Protein AF-A0A7S2W134-F1 (afdb_monomer)

Radius of gyration: 23.33 Å; Cα contacts (8 Å, |Δi|>4): 189; chains: 1; bounding box: 53×33×68 Å

Organism: NCBI:txid1034831

Sequence (133 aa):
DIKYYPDYDTDYEDATCLPGTMDGRPSFSSMAACCIGSYPDQTSGACFAGMANAPSAAPSALSDIKYYPDYDTDYEDATCLPGTMDGRPSFSSMAACCIGSYPDQTSGACFAGMANAPSAAPSALSDIKYYPD

Foldseek 3Di:
DWKWWWDPVDDLLQTAIDTDDDPPTDIHPDRQVRCCVPNVPNPNCNHQPPPPCRDPPDPPPPQPWKWWWDPVDDLLQTAIDTDDDPPTDIDRDRVVRCCVPNVPNPNLNHQPPDPPRPPPDDPDPVPDDDDDD

Solvent-accessible surface area (backbone atoms only — not comparable to full-atom values): 8313 Å² total; per-residue (Å²): 133,72,32,10,19,66,43,81,90,46,58,75,63,68,20,36,52,43,84,43,78,51,91,98,52,68,71,24,79,36,61,66,56,28,28,57,73,73,48,74,81,45,83,70,46,40,44,49,58,88,47,96,77,44,79,69,93,60,82,86,67,73,76,74,52,30,11,20,66,44,78,88,45,59,75,63,67,22,38,51,44,84,41,78,52,92,98,50,67,73,23,75,34,58,66,58,27,29,58,73,73,47,73,81,43,85,70,44,40,44,49,59,88,48,98,77,40,80,65,98,57,84,91,48,87,83,74,69,80,82,78,83,133

Secondary structure (DSSP, 8-state):
---EEE--SS-TTT--EEES--TTS--BSSHHHHHHHH-TT-TT-GGGTT-TTPPPSS----SS--EEE--SS-TTT--EEES--TTS--BSSHHHHHHHH-TT-TT-TTTTT-TT---SS-S-GGG------

Structure (mmCIF, N/CA/C/O backbone):
data_AF-A0A7S2W134-F1
#
_entry.id   AF-A0A7S2W134-F1
#
loop_
_atom_site.group_PDB
_atom_site.id
_atom_site.type_symbol
_atom_site.label_atom_id
_atom_site.label_alt_id
_atom_site.label_comp_id
_atom_site.label_asym_id
_atom_site.label_entity_id
_atom_site.label_seq_id
_atom_site.pdbx_PDB_ins_code
_atom_site.Cartn_x
_atom_site.Cartn_y
_atom_site.Cartn_z
_atom_site.occupancy
_atom_site.B_iso_or_equiv
_atom_site.auth_seq_id
_atom_site.auth_comp_id
_atom_site.auth_asym_id
_atom_site.auth_atom_id
_atom_site.pdbx_PDB_model_num
ATOM 1 N N . ASP A 1 1 ? 29.607 -2.554 -1.310 1.00 72.62 1 ASP A N 1
ATOM 2 C CA . ASP A 1 1 ? 28.223 -2.916 -1.686 1.00 72.62 1 ASP A CA 1
ATOM 3 C C . ASP A 1 1 ? 28.082 -3.011 -3.191 1.00 72.62 1 ASP A C 1
ATOM 5 O O . ASP A 1 1 ? 28.639 -2.169 -3.891 1.00 72.62 1 ASP A O 1
ATOM 9 N N . ILE A 1 2 ? 27.373 -4.028 -3.683 1.00 84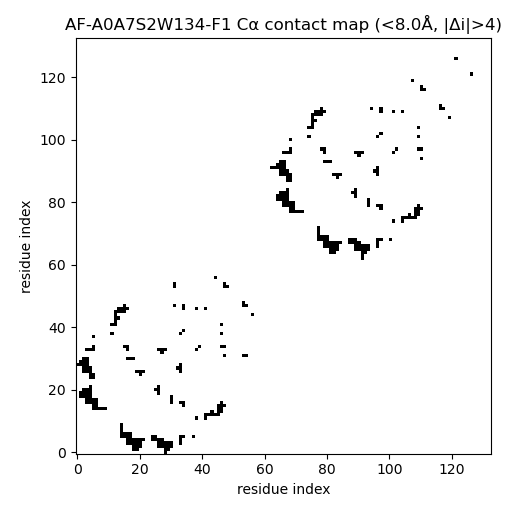.44 2 ILE A N 1
ATOM 10 C CA . ILE A 1 2 ? 27.028 -4.153 -5.107 1.00 84.44 2 ILE A CA 1
ATOM 11 C C . ILE A 1 2 ? 26.013 -3.052 -5.451 1.00 84.44 2 ILE A C 1
ATOM 13 O O . ILE A 1 2 ? 25.067 -2.827 -4.696 1.00 84.44 2 ILE A O 1
ATOM 17 N N . LYS A 1 3 ? 26.230 -2.346 -6.564 1.00 93.50 3 LYS A N 1
ATOM 18 C CA . LYS A 1 3 ? 25.284 -1.368 -7.125 1.00 93.50 3 LYS A CA 1
ATOM 19 C C . LYS A 1 3 ? 24.423 -2.019 -8.197 1.00 93.50 3 LYS A C 1
ATOM 21 O O . LYS A 1 3 ? 24.776 -3.088 -8.681 1.00 93.50 3 LYS A O 1
ATOM 26 N N . TYR A 1 4 ? 23.312 -1.384 -8.542 1.00 93.44 4 TYR A N 1
ATOM 27 C CA . TYR A 1 4 ? 22.410 -1.849 -9.590 1.00 93.44 4 TYR A CA 1
ATOM 28 C C . TYR A 1 4 ? 22.025 -0.698 -10.507 1.00 93.44 4 TYR A C 1
ATOM 30 O O . TYR A 1 4 ? 21.829 0.419 -10.025 1.00 93.44 4 TYR A O 1
ATOM 38 N N . TYR A 1 5 ? 21.884 -0.973 -11.798 1.00 95.38 5 TYR A N 1
ATOM 39 C CA . TYR A 1 5 ? 21.407 -0.012 -12.790 1.00 95.38 5 TYR A CA 1
ATOM 40 C C . TYR A 1 5 ? 20.301 -0.645 -13.649 1.00 95.38 5 TYR A C 1
ATOM 42 O O . TYR A 1 5 ? 20.291 -1.866 -13.814 1.00 95.38 5 TYR A O 1
ATOM 50 N N . PRO A 1 6 ? 19.358 0.151 -14.173 1.00 95.69 6 PRO A N 1
ATOM 51 C CA . PRO A 1 6 ? 18.255 -0.367 -14.970 1.00 95.69 6 PRO A CA 1
ATOM 52 C C . PRO A 1 6 ? 18.715 -0.784 -16.367 1.00 95.69 6 PRO A C 1
ATOM 54 O O . PRO A 1 6 ? 19.544 -0.112 -16.991 1.00 95.69 6 PRO A O 1
ATOM 57 N N . ASP A 1 7 ? 18.165 -1.881 -16.870 1.00 95.12 7 ASP A N 1
ATOM 58 C CA . ASP A 1 7 ? 18.305 -2.296 -18.256 1.00 95.12 7 ASP A CA 1
ATOM 59 C C . ASP A 1 7 ? 17.283 -1.581 -19.159 1.00 95.12 7 ASP A C 1
ATOM 61 O O . ASP A 1 7 ? 16.128 -1.981 -19.267 1.00 95.12 7 ASP A O 1
ATOM 65 N N . TYR A 1 8 ? 17.703 -0.489 -19.790 1.00 93.88 8 TYR A N 1
ATOM 66 C CA . TYR A 1 8 ? 16.914 0.237 -20.785 1.00 93.88 8 TYR A CA 1
ATOM 67 C C . TYR A 1 8 ? 17.106 -0.274 -22.219 1.00 93.88 8 TYR A C 1
ATOM 69 O O . TYR A 1 8 ? 16.532 0.310 -23.135 1.00 93.88 8 TYR A O 1
ATOM 77 N N . ASP A 1 9 ? 17.923 -1.312 -22.429 1.00 94.50 9 ASP A N 1
ATOM 78 C CA . ASP A 1 9 ? 18.108 -1.918 -23.755 1.00 94.50 9 ASP A CA 1
ATOM 79 C C . ASP A 1 9 ? 17.110 -3.062 -24.005 1.00 94.50 9 ASP A C 1
ATOM 81 O O . ASP A 1 9 ? 16.887 -3.440 -25.154 1.00 94.50 9 ASP A O 1
ATOM 85 N N . THR A 1 10 ? 16.499 -3.587 -22.939 1.00 93.00 10 THR A N 1
ATOM 86 C CA . THR A 1 10 ? 15.405 -4.566 -22.981 1.00 93.00 10 THR A CA 1
ATOM 87 C C . THR A 1 10 ? 14.042 -3.865 -22.959 1.00 93.00 10 THR A C 1
ATOM 89 O O . THR A 1 10 ? 13.886 -2.799 -22.358 1.00 93.00 10 THR A O 1
ATOM 92 N N . ASP A 1 11 ? 13.039 -4.469 -23.605 1.00 94.12 11 ASP A N 1
ATOM 93 C CA . ASP A 1 11 ? 11.659 -3.977 -23.599 1.00 94.12 11 ASP A CA 1
ATOM 94 C C . ASP A 1 11 ? 11.124 -3.806 -22.171 1.00 94.12 11 ASP A C 1
ATOM 96 O O . ASP A 1 11 ? 11.391 -4.626 -21.295 1.00 94.12 11 ASP A O 1
ATOM 100 N N . TYR A 1 12 ? 10.334 -2.753 -21.930 1.00 86.00 12 TYR A N 1
ATOM 101 C CA . TYR A 1 12 ? 9.888 -2.379 -20.579 1.00 86.00 12 TYR A CA 1
ATOM 102 C C . TYR A 1 12 ? 9.199 -3.523 -19.826 1.00 86.00 12 TYR A C 1
ATOM 104 O O . TYR A 1 12 ? 9.408 -3.653 -18.627 1.00 86.00 12 TYR A O 1
ATOM 112 N N . GLU A 1 13 ? 8.427 -4.372 -20.509 1.00 88.94 13 GLU A N 1
ATOM 113 C CA . GLU A 1 13 ? 7.732 -5.511 -19.892 1.00 88.94 13 GLU A CA 1
ATOM 114 C C . GLU A 1 13 ? 8.672 -6.662 -19.501 1.00 88.94 13 GLU A C 1
ATOM 116 O O . GLU A 1 13 ? 8.306 -7.472 -18.659 1.00 88.94 13 GLU A O 1
ATOM 121 N N . ASP A 1 14 ? 9.885 -6.729 -20.040 1.00 90.00 14 ASP A N 1
ATOM 122 C CA . ASP A 1 14 ? 10.867 -7.780 -19.732 1.00 90.00 14 ASP A CA 1
ATOM 123 C C . ASP A 1 14 ? 12.101 -7.236 -18.993 1.00 90.00 14 ASP A C 1
ATOM 125 O O . ASP A 1 14 ? 12.934 -7.993 -18.488 1.00 90.00 14 ASP A O 1
ATOM 129 N N . ALA A 1 15 ? 12.224 -5.911 -18.913 1.00 92.00 15 ALA A N 1
ATOM 130 C CA . ALA A 1 15 ? 13.374 -5.231 -18.352 1.00 92.00 15 ALA A CA 1
ATOM 131 C C . ALA A 1 15 ? 13.543 -5.481 -16.845 1.00 92.00 15 ALA A C 1
ATOM 133 O O . ALA A 1 15 ? 12.588 -5.610 -16.071 1.00 92.00 15 ALA A O 1
ATOM 134 N N . THR A 1 16 ? 14.805 -5.513 -16.420 1.00 92.81 16 THR A N 1
ATOM 135 C CA . THR A 1 16 ? 15.208 -5.732 -15.029 1.00 92.81 16 THR A 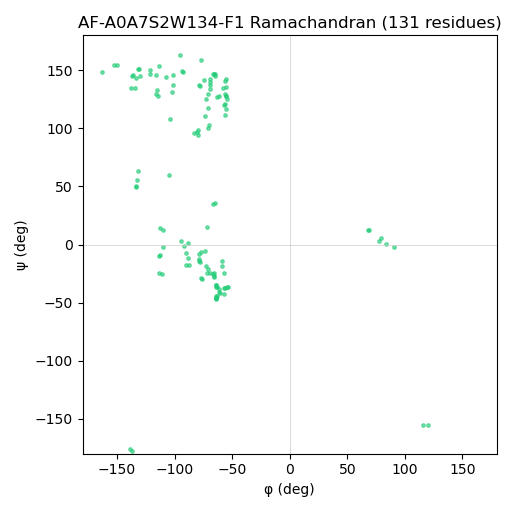CA 1
ATOM 136 C C . THR A 1 16 ? 16.359 -4.806 -14.638 1.00 92.81 16 THR A C 1
ATOM 138 O O . THR A 1 16 ? 16.797 -3.953 -15.409 1.00 92.81 16 THR A O 1
ATOM 141 N N . CYS A 1 17 ? 16.865 -4.964 -13.421 1.00 93.38 17 CYS A N 1
ATOM 142 C CA . CYS A 1 17 ? 18.060 -4.281 -12.956 1.00 93.38 17 CYS A CA 1
ATOM 143 C C . CYS A 1 17 ? 19.274 -5.207 -12.993 1.00 93.38 17 CYS A C 1
ATOM 145 O O . CYS A 1 17 ? 19.213 -6.365 -12.586 1.00 93.38 17 CYS A O 1
ATOM 147 N N . LEU A 1 18 ? 20.405 -4.680 -13.449 1.00 93.44 18 LEU A N 1
ATOM 148 C CA . LEU A 1 18 ? 21.652 -5.421 -13.597 1.00 93.44 18 LEU A CA 1
ATOM 149 C C . LEU A 1 18 ? 22.661 -4.990 -12.524 1.00 93.44 18 LEU A C 1
ATOM 151 O O . LEU A 1 18 ? 22.705 -3.809 -12.165 1.00 93.44 18 LEU A O 1
ATOM 155 N N . PRO A 1 19 ? 23.486 -5.911 -11.991 1.00 92.75 19 PRO A N 1
ATOM 156 C CA . PRO A 1 19 ? 24.522 -5.561 -11.030 1.00 92.75 19 PRO A CA 1
ATOM 157 C C . PRO A 1 19 ? 25.639 -4.742 -11.697 1.00 92.75 19 PRO A C 1
ATOM 159 O O . PRO A 1 19 ? 26.117 -5.070 -12.781 1.00 92.75 19 PRO A O 1
ATOM 162 N N . GLY A 1 20 ? 26.097 -3.699 -11.011 1.00 92.12 20 GLY A N 1
ATOM 163 C CA . GLY A 1 20 ? 27.164 -2.800 -11.434 1.00 92.12 2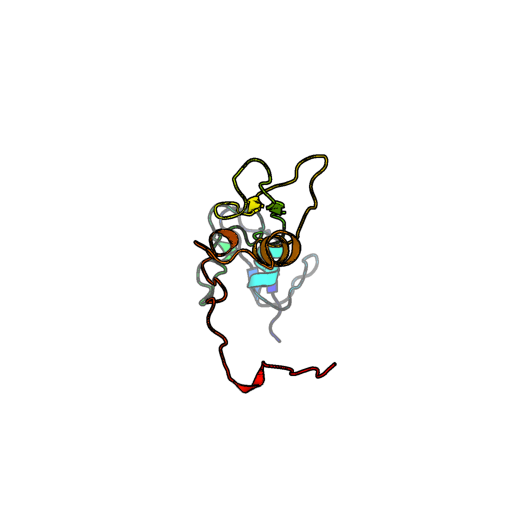0 GLY A CA 1
ATOM 164 C C . GLY A 1 20 ? 26.709 -1.348 -11.562 1.00 92.12 20 GLY A C 1
ATOM 165 O O . GLY A 1 20 ? 25.754 -0.903 -10.925 1.00 92.12 20 GLY A O 1
ATOM 166 N N . THR A 1 21 ? 27.433 -0.607 -12.391 1.00 91.94 21 THR A N 1
ATOM 167 C CA . THR A 1 21 ? 27.160 0.787 -12.752 1.00 91.94 21 THR A CA 1
ATOM 168 C C . THR A 1 21 ? 27.365 0.943 -14.251 1.00 91.94 21 THR A C 1
ATOM 170 O O . THR A 1 21 ? 28.278 0.328 -14.800 1.00 91.94 21 THR A O 1
ATOM 173 N N . MET A 1 22 ? 26.565 1.785 -14.897 1.00 91.44 22 MET A N 1
ATOM 174 C CA . MET A 1 22 ? 26.686 2.087 -16.321 1.00 91.44 22 MET A CA 1
ATOM 175 C C . MET A 1 22 ? 26.588 3.597 -16.534 1.00 91.44 22 MET A C 1
ATOM 177 O O . MET A 1 22 ? 25.715 4.248 -15.958 1.00 91.44 22 MET A O 1
ATOM 181 N N . ASP A 1 23 ? 27.485 4.150 -17.352 1.00 91.69 23 ASP A N 1
ATOM 182 C CA . ASP A 1 23 ? 27.464 5.568 -17.705 1.00 91.69 23 ASP A CA 1
ATOM 183 C C . ASP A 1 23 ? 26.130 5.957 -18.351 1.00 91.69 23 ASP A C 1
ATOM 185 O O . ASP A 1 23 ? 25.597 5.256 -19.210 1.00 91.69 23 ASP A O 1
ATOM 189 N N . GLY A 1 24 ? 25.575 7.087 -17.910 1.00 91.62 24 GLY A N 1
ATOM 190 C CA . GLY A 1 24 ? 24.271 7.569 -18.370 1.00 91.62 24 GLY A CA 1
ATOM 191 C C . GLY A 1 24 ? 23.064 6.884 -17.722 1.00 91.62 24 GLY A C 1
ATOM 192 O O . GLY A 1 24 ? 21.937 7.191 -18.106 1.00 91.62 24 GLY A O 1
ATOM 193 N N . ARG A 1 25 ? 23.261 5.999 -16.731 1.00 92.94 25 ARG A N 1
ATOM 194 C CA . ARG A 1 25 ? 22.167 5.332 -16.008 1.00 92.94 25 ARG A CA 1
ATOM 195 C C . ARG A 1 25 ? 22.209 5.602 -14.503 1.00 92.94 25 ARG A C 1
ATOM 197 O O . ARG A 1 25 ? 23.291 5.738 -13.927 1.00 92.94 25 ARG A O 1
ATOM 204 N N . PRO A 1 26 ? 21.042 5.680 -13.840 1.00 92.62 26 PRO A N 1
ATOM 205 C CA . PRO A 1 26 ? 20.992 5.810 -12.392 1.00 92.62 26 PRO A CA 1
ATOM 206 C C . PRO A 1 26 ? 21.560 4.555 -11.717 1.00 92.62 26 PRO A C 1
ATOM 208 O O . PRO A 1 26 ? 21.394 3.435 -12.196 1.00 92.62 26 PRO A O 1
ATOM 211 N N . SER A 1 27 ? 22.229 4.758 -10.583 1.00 93.50 27 SER A N 1
ATOM 212 C CA . SER A 1 27 ? 22.815 3.691 -9.773 1.00 93.50 27 SER A CA 1
ATOM 213 C C . SER A 1 27 ? 22.106 3.609 -8.425 1.00 93.50 27 SER A C 1
ATOM 215 O O . SER A 1 27 ? 22.079 4.578 -7.667 1.00 93.50 27 SER A O 1
ATOM 217 N N . PHE A 1 28 ? 21.643 2.418 -8.069 1.00 89.81 28 PHE A N 1
ATOM 218 C CA . PHE A 1 28 ? 20.913 2.135 -6.839 1.00 89.81 28 PHE A CA 1
ATOM 219 C C . PHE A 1 28 ? 21.717 1.220 -5.912 1.00 89.81 28 PHE A C 1
ATOM 221 O O . PHE A 1 28 ? 22.582 0.456 -6.341 1.00 89.81 28 PHE A O 1
ATOM 228 N N . SER A 1 29 ? 21.454 1.307 -4.610 1.00 89.38 29 SER A N 1
ATOM 229 C CA . SER A 1 29 ? 22.106 0.477 -3.586 1.00 89.38 29 SER A CA 1
ATOM 230 C C . SER A 1 29 ? 21.540 -0.941 -3.488 1.00 89.38 29 SER A C 1
ATOM 232 O O . SER A 1 29 ? 22.146 -1.782 -2.831 1.00 89.38 29 SER A O 1
ATOM 234 N N . SER A 1 30 ? 20.397 -1.218 -4.115 1.00 87.81 30 SER A N 1
ATOM 235 C CA . SER A 1 30 ? 19.769 -2.536 -4.125 1.00 87.81 30 SER A CA 1
ATOM 236 C C . SER A 1 30 ? 18.971 -2.759 -5.409 1.00 87.81 30 SER A C 1
ATOM 238 O O . SER A 1 30 ? 18.490 -1.809 -6.031 1.00 87.81 30 SER A O 1
ATOM 240 N N . MET A 1 31 ? 18.806 -4.032 -5.772 1.00 86.38 31 MET A N 1
ATOM 241 C CA . MET A 1 31 ? 17.984 -4.465 -6.903 1.00 86.38 31 MET A CA 1
ATOM 242 C C . MET A 1 31 ? 16.537 -3.965 -6.751 1.00 86.38 31 MET A C 1
ATOM 244 O O . MET A 1 31 ? 15.966 -3.421 -7.688 1.00 86.38 31 MET A O 1
ATOM 248 N N . ALA A 1 32 ? 15.976 -4.050 -5.538 1.00 85.31 32 ALA A N 1
ATOM 249 C CA . ALA A 1 32 ? 14.619 -3.589 -5.249 1.00 85.31 32 ALA A CA 1
ATOM 250 C C . ALA A 1 32 ? 14.452 -2.071 -5.439 1.00 85.31 32 ALA A C 1
ATOM 252 O O . ALA A 1 32 ? 13.488 -1.642 -6.063 1.00 85.31 32 ALA A O 1
ATOM 253 N N . ALA A 1 33 ? 15.398 -1.254 -4.956 1.00 85.62 33 ALA A N 1
ATOM 254 C CA . ALA A 1 33 ? 15.340 0.197 -5.146 1.00 85.62 33 ALA A CA 1
ATOM 255 C C . ALA A 1 33 ? 15.440 0.585 -6.630 1.00 85.62 33 ALA A C 1
ATOM 257 O O . ALA A 1 33 ? 14.765 1.512 -7.068 1.00 85.62 33 ALA A O 1
ATOM 258 N N . CYS A 1 34 ? 16.244 -0.152 -7.400 1.00 91.12 34 CYS A N 1
ATOM 259 C CA . CYS A 1 34 ? 16.336 0.031 -8.842 1.00 91.12 34 CYS A CA 1
ATOM 260 C C . CYS A 1 34 ? 15.010 -0.283 -9.548 1.00 91.12 34 CYS A C 1
ATOM 262 O O . CYS A 1 34 ? 14.548 0.537 -10.343 1.00 91.12 34 CYS A O 1
ATOM 264 N N . CYS A 1 35 ? 14.367 -1.406 -9.207 1.00 89.69 35 CYS A N 1
ATOM 265 C CA . CYS A 1 35 ? 13.084 -1.786 -9.794 1.00 89.69 35 CYS A CA 1
ATOM 266 C C . CYS A 1 35 ? 11.967 -0.797 -9.460 1.00 89.69 35 CYS A C 1
ATOM 268 O O . CYS A 1 35 ? 11.285 -0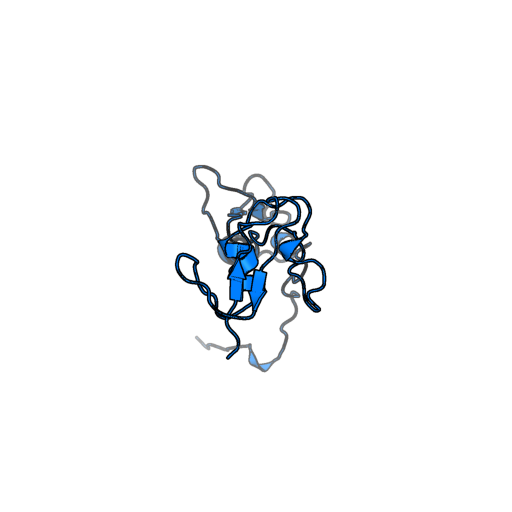.331 -10.364 1.00 89.69 35 CYS A O 1
ATOM 270 N N . ILE A 1 36 ? 11.835 -0.401 -8.189 1.00 84.31 36 ILE A N 1
ATOM 271 C CA . ILE A 1 36 ? 10.836 0.593 -7.760 1.00 84.31 36 ILE A CA 1
ATOM 272 C C . ILE A 1 36 ? 11.068 1.939 -8.463 1.00 84.31 36 ILE A C 1
ATOM 274 O O . ILE A 1 36 ? 10.116 2.592 -8.875 1.00 84.31 36 ILE A O 1
ATOM 278 N N . GLY A 1 37 ? 12.326 2.369 -8.590 1.00 83.06 37 GLY A N 1
ATOM 279 C CA . GLY A 1 37 ? 12.654 3.670 -9.171 1.00 83.06 37 GLY A CA 1
ATOM 280 C C . GLY A 1 37 ? 12.561 3.729 -10.696 1.00 83.06 37 GLY A C 1
ATOM 281 O O . GLY A 1 37 ? 12.308 4.802 -11.236 1.00 83.06 37 GLY A O 1
ATOM 282 N N . SER A 1 38 ? 12.784 2.609 -11.389 1.00 89.44 38 SER A N 1
ATOM 283 C CA . SER A 1 38 ? 12.924 2.586 -12.856 1.00 89.44 38 SER A CA 1
ATOM 284 C C . SER A 1 38 ? 11.759 1.900 -13.572 1.00 89.44 38 SER A C 1
ATOM 286 O O . SER A 1 38 ? 11.492 2.223 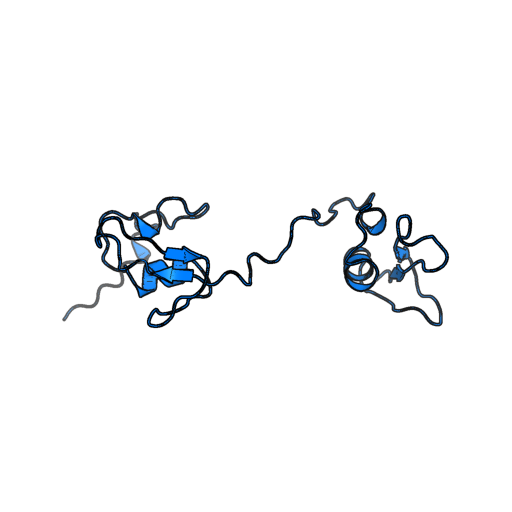-14.726 1.00 89.44 38 SER A O 1
ATOM 288 N N . TYR A 1 39 ? 11.056 0.991 -12.891 1.00 87.00 39 TYR A N 1
ATOM 289 C CA . TYR A 1 39 ? 9.956 0.191 -13.436 1.00 87.00 39 TYR A CA 1
ATOM 290 C C . TYR A 1 39 ? 8.732 0.169 -12.487 1.00 87.00 39 TYR A C 1
ATOM 292 O O . TYR A 1 39 ? 8.242 -0.910 -12.152 1.00 87.00 39 TYR A O 1
ATOM 300 N N . PRO A 1 40 ? 8.235 1.333 -12.008 1.00 79.25 40 PRO A N 1
ATOM 301 C CA . PRO A 1 40 ? 7.170 1.391 -10.997 1.00 79.25 40 PRO A CA 1
ATOM 302 C C . PRO A 1 40 ? 5.819 0.839 -11.478 1.00 79.25 40 PRO A C 1
ATOM 304 O O . PRO A 1 40 ? 5.050 0.337 -10.663 1.00 79.25 40 PRO A O 1
ATOM 307 N N . ASP A 1 41 ? 5.554 0.905 -12.785 1.00 80.50 41 ASP A N 1
ATOM 308 C CA . ASP A 1 41 ? 4.276 0.540 -13.407 1.00 80.50 41 ASP A CA 1
ATOM 309 C C . ASP A 1 41 ? 4.392 -0.709 -14.301 1.00 80.50 41 ASP A C 1
ATOM 311 O O . ASP A 1 41 ? 3.505 -0.997 -15.105 1.00 80.50 41 ASP A O 1
ATOM 315 N N . GLN A 1 42 ? 5.491 -1.462 -14.185 1.00 83.19 42 GLN A N 1
ATOM 316 C CA . GLN A 1 42 ? 5.718 -2.676 -14.967 1.00 83.19 42 GLN A CA 1
ATOM 317 C C . GLN A 1 42 ? 4.765 -3.788 -14.522 1.00 83.19 42 GLN A C 1
ATOM 319 O O . GLN A 1 42 ? 4.963 -4.445 -13.497 1.00 83.19 42 GLN A O 1
ATOM 324 N N . THR A 1 43 ? 3.728 -4.016 -15.325 1.00 79.06 43 THR A N 1
ATOM 325 C CA . THR A 1 43 ? 2.645 -4.949 -14.985 1.00 79.06 43 THR A CA 1
ATOM 326 C C . THR A 1 43 ? 3.053 -6.419 -15.056 1.00 79.06 43 THR A C 1
ATOM 328 O O . THR A 1 43 ? 2.469 -7.244 -14.353 1.00 79.06 43 THR A O 1
ATOM 331 N N . SER A 1 44 ? 4.074 -6.752 -15.851 1.00 81.50 44 SER A N 1
ATOM 332 C CA . SER A 1 44 ? 4.617 -8.111 -15.962 1.00 81.50 44 SER A CA 1
ATOM 333 C C . SER A 1 44 ? 5.288 -8.621 -14.677 1.00 81.50 44 SER A C 1
ATOM 335 O O . SER A 1 44 ? 5.400 -9.832 -14.479 1.00 81.50 44 SER A O 1
ATOM 337 N N . GLY A 1 45 ? 5.764 -7.713 -13.814 1.00 81.50 45 GLY A N 1
ATOM 338 C CA . GLY A 1 45 ? 6.569 -8.037 -12.634 1.00 81.50 45 GLY A CA 1
ATOM 339 C C . GLY A 1 45 ? 7.982 -8.555 -12.941 1.00 81.50 45 GLY A C 1
ATOM 340 O O . GLY A 1 45 ? 8.648 -9.058 -12.030 1.00 81.50 45 GLY A O 1
ATOM 341 N N . ALA A 1 46 ? 8.454 -8.442 -14.188 1.00 87.00 46 ALA A N 1
ATOM 342 C CA . ALA A 1 46 ? 9.734 -8.992 -14.638 1.00 87.00 46 ALA A CA 1
ATOM 343 C C . ALA A 1 46 ? 10.941 -8.487 -13.829 1.00 87.00 46 ALA A C 1
ATOM 345 O O . ALA A 1 46 ? 11.830 -9.271 -13.495 1.00 87.00 46 ALA A O 1
ATOM 346 N N . CYS A 1 47 ? 10.956 -7.219 -13.414 1.00 88.75 47 CYS A N 1
ATOM 347 C CA . CYS A 1 47 ? 12.070 -6.656 -12.653 1.00 88.75 47 CYS A CA 1
ATOM 348 C C . CYS A 1 47 ? 12.235 -7.327 -11.281 1.00 88.75 47 CYS A C 1
ATOM 350 O O . CYS A 1 47 ? 13.353 -7.527 -10.805 1.00 88.75 47 CYS A O 1
ATOM 352 N N . PHE A 1 48 ? 11.124 -7.723 -10.655 1.00 85.00 48 PHE A N 1
ATOM 353 C CA . PHE A 1 48 ? 11.127 -8.412 -9.364 1.00 85.00 48 PHE A CA 1
ATOM 354 C C . PHE A 1 48 ? 11.196 -9.938 -9.484 1.00 85.00 48 PHE A C 1
ATOM 356 O O . PHE A 1 48 ? 11.370 -10.622 -8.468 1.00 85.00 48 PHE A O 1
ATOM 363 N N . ALA A 1 49 ? 11.104 -10.483 -10.699 1.00 78.25 49 ALA A N 1
ATOM 364 C CA . ALA A 1 49 ? 11.188 -11.914 -10.933 1.00 78.25 49 ALA A CA 1
ATOM 365 C C . ALA A 1 49 ? 12.554 -12.456 -10.474 1.00 78.25 49 ALA A C 1
ATOM 367 O O . ALA A 1 49 ? 13.614 -11.942 -10.825 1.00 78.25 49 ALA A O 1
ATOM 368 N N . GLY A 1 50 ? 12.537 -13.499 -9.641 1.00 65.00 50 GLY A N 1
ATOM 369 C CA . GLY A 1 50 ? 13.754 -14.131 -9.122 1.00 65.00 50 GLY A CA 1
ATOM 370 C C . GLY A 1 50 ? 14.380 -13.461 -7.892 1.00 65.00 50 GLY A C 1
ATOM 371 O O . GLY A 1 50 ? 15.373 -13.976 -7.374 1.00 65.00 50 GLY A O 1
ATOM 372 N N . MET A 1 51 ? 13.809 -12.372 -7.358 1.00 76.31 51 MET A N 1
ATOM 373 C CA . MET A 1 51 ? 14.220 -11.868 -6.043 1.00 76.31 51 MET A CA 1
ATOM 374 C C . MET A 1 51 ? 13.698 -12.798 -4.940 1.00 76.31 51 MET A C 1
ATOM 376 O O . MET A 1 51 ? 12.496 -13.027 -4.830 1.00 76.31 51 MET A O 1
ATOM 380 N N . ALA A 1 52 ? 14.592 -13.291 -4.074 1.00 62.59 52 ALA A N 1
ATOM 381 C CA . ALA A 1 52 ? 14.224 -14.166 -2.950 1.00 62.59 52 ALA A CA 1
ATOM 382 C C . ALA A 1 52 ? 13.188 -13.533 -1.997 1.00 62.59 52 ALA A C 1
ATOM 384 O O . ALA A 1 52 ? 12.452 -14.246 -1.326 1.00 62.59 52 ALA A O 1
ATOM 385 N N . ASN A 1 53 ? 13.126 -12.197 -1.965 1.00 59.19 53 ASN A N 1
ATOM 386 C CA . ASN A 1 53 ? 12.103 -11.407 -1.286 1.00 59.19 53 ASN A CA 1
ATOM 387 C C . ASN A 1 53 ? 11.596 -10.329 -2.251 1.00 59.19 53 ASN A C 1
ATOM 389 O O . ASN A 1 53 ? 11.841 -9.139 -2.045 1.00 59.19 53 ASN A O 1
ATOM 393 N N . ALA A 1 54 ? 10.979 -10.743 -3.359 1.00 56.75 54 ALA A N 1
ATOM 394 C CA . ALA A 1 54 ? 10.276 -9.803 -4.221 1.00 56.75 54 ALA A CA 1
ATOM 395 C C . ALA A 1 54 ? 9.243 -9.036 -3.371 1.00 56.75 54 ALA A C 1
ATOM 397 O O . ALA A 1 54 ? 8.463 -9.683 -2.663 1.00 56.75 54 ALA A O 1
ATOM 398 N N . PRO A 1 55 ? 9.218 -7.690 -3.388 1.00 55.84 55 PRO A N 1
ATOM 399 C CA . PRO A 1 55 ? 8.074 -6.969 -2.860 1.00 55.84 55 PRO A CA 1
ATOM 400 C C . PRO A 1 55 ? 6.845 -7.484 -3.609 1.00 55.84 55 PRO A C 1
ATOM 402 O O . PRO A 1 55 ? 6.794 -7.450 -4.837 1.00 55.84 55 PRO A O 1
ATOM 405 N N . SER A 1 56 ? 5.874 -8.034 -2.879 1.00 52.91 56 SER A N 1
ATOM 406 C CA . SER A 1 56 ? 4.586 -8.368 -3.475 1.00 52.91 56 SER A CA 1
ATOM 407 C C . SER A 1 56 ? 4.036 -7.088 -4.092 1.00 52.91 56 SER A C 1
ATOM 409 O O . SER A 1 56 ? 3.983 -6.079 -3.390 1.00 52.91 56 SER A O 1
ATOM 411 N N . ALA A 1 57 ? 3.618 -7.131 -5.359 1.00 46.00 57 ALA A N 1
ATOM 412 C CA . ALA A 1 57 ? 2.951 -6.042 -6.081 1.00 46.00 57 ALA A CA 1
ATOM 413 C C . ALA A 1 57 ? 1.559 -5.696 -5.497 1.00 46.00 57 ALA A C 1
ATOM 415 O O . ALA A 1 57 ? 0.609 -5.402 -6.214 1.00 46.00 57 ALA A O 1
ATOM 416 N N . ALA A 1 58 ? 1.412 -5.775 -4.176 1.00 48.50 58 ALA A N 1
ATOM 417 C CA . ALA A 1 58 ? 0.332 -5.155 -3.449 1.00 48.50 58 ALA A CA 1
ATOM 418 C C . ALA A 1 58 ? 0.674 -3.664 -3.310 1.00 48.50 58 ALA A C 1
ATOM 420 O O . ALA A 1 58 ? 1.826 -3.333 -3.016 1.00 48.50 58 ALA A O 1
ATOM 421 N N . PRO A 1 59 ? -0.291 -2.754 -3.504 1.00 40.56 59 PRO A N 1
ATOM 422 C CA . PRO A 1 59 ? -0.062 -1.343 -3.248 1.00 40.56 59 PRO A CA 1
ATOM 423 C C . PRO A 1 59 ? 0.428 -1.166 -1.807 1.00 40.56 59 PRO A C 1
ATOM 425 O O . PRO A 1 59 ? -0.295 -1.435 -0.851 1.00 40.56 59 PRO A O 1
ATOM 428 N N . SER A 1 60 ? 1.656 -0.677 -1.642 1.00 45.22 60 SER A N 1
ATOM 429 C CA . SER A 1 60 ? 2.239 -0.351 -0.333 1.00 45.22 60 SER A CA 1
ATOM 430 C C . SER A 1 60 ? 1.632 0.908 0.306 1.00 45.22 60 SER A C 1
ATOM 432 O O . SER A 1 60 ? 2.190 1.440 1.259 1.00 45.22 60 SER A O 1
ATOM 434 N N . ALA A 1 61 ? 0.490 1.397 -0.179 1.00 46.94 61 ALA A N 1
ATOM 435 C CA . ALA A 1 61 ? -0.159 2.604 0.318 1.00 46.94 61 ALA A CA 1
ATOM 436 C C . ALA A 1 61 ? -1.394 2.275 1.175 1.00 46.94 61 ALA A C 1
ATOM 438 O O . ALA A 1 61 ? -2.504 2.717 0.902 1.00 46.94 61 ALA A O 1
ATOM 439 N N . LEU A 1 62 ? -1.195 1.530 2.266 1.00 48.94 62 LEU A N 1
ATOM 440 C CA . LEU A 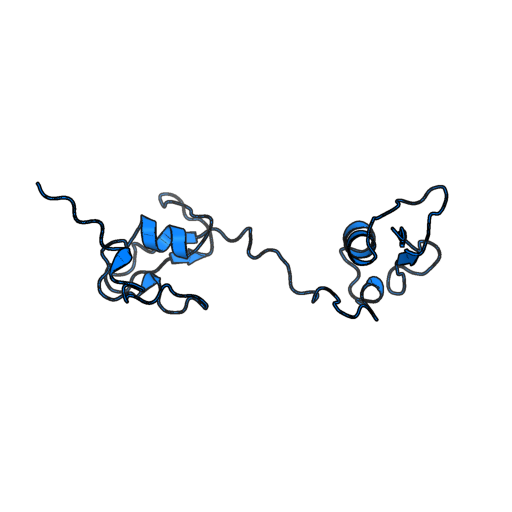1 62 ? -2.080 1.650 3.438 1.00 48.94 62 LEU A CA 1
ATOM 441 C C . LEU A 1 62 ? -1.809 2.956 4.218 1.00 48.94 62 LEU A C 1
ATOM 443 O O . LEU A 1 62 ? -2.530 3.270 5.159 1.00 48.94 62 LEU A O 1
ATOM 447 N N . SER A 1 63 ? -0.781 3.722 3.833 1.00 53.06 63 SER A N 1
ATOM 448 C CA . SER A 1 63 ? -0.327 4.947 4.501 1.00 53.06 63 SER A CA 1
ATOM 449 C C . SER A 1 63 ? -1.168 6.199 4.226 1.00 53.06 63 SER A C 1
ATOM 451 O O . SER A 1 63 ? -1.042 7.168 4.973 1.00 53.06 63 SER A O 1
ATOM 453 N N . ASP A 1 64 ? -2.030 6.196 3.204 1.00 60.66 64 ASP A N 1
ATOM 454 C CA . ASP A 1 64 ? -2.801 7.386 2.798 1.00 60.66 64 ASP A CA 1
ATOM 455 C C . ASP A 1 64 ? -4.304 7.290 3.083 1.00 60.66 64 ASP A C 1
ATOM 457 O O . ASP A 1 64 ? -5.043 8.255 2.875 1.00 60.66 64 ASP A O 1
ATOM 461 N N . ILE A 1 65 ? -4.776 6.159 3.613 1.00 73.19 65 ILE A N 1
ATOM 462 C CA . ILE A 1 65 ? -6.177 6.030 4.012 1.00 73.19 65 ILE A CA 1
ATOM 463 C C . ILE A 1 65 ? -6.386 6.842 5.291 1.00 73.19 65 ILE A C 1
ATOM 465 O O . ILE A 1 65 ? -5.878 6.507 6.362 1.00 73.19 65 ILE A O 1
ATOM 469 N N . LYS A 1 66 ? -7.134 7.938 5.167 1.00 86.19 66 LYS A N 1
ATOM 470 C CA . LYS A 1 66 ? -7.659 8.682 6.311 1.00 86.19 66 LYS A CA 1
ATOM 471 C C . LYS A 1 66 ? -8.863 7.966 6.902 1.00 86.19 66 LYS A C 1
ATOM 473 O O . LYS A 1 66 ? -9.496 7.170 6.221 1.00 86.19 66 LYS A O 1
ATOM 478 N N . TYR A 1 67 ? -9.168 8.255 8.158 1.00 87.38 67 TYR A N 1
ATOM 479 C CA . TYR A 1 67 ? -10.343 7.732 8.843 1.00 87.38 67 TYR A CA 1
ATOM 480 C C . TYR A 1 67 ? -11.104 8.865 9.513 1.00 87.38 67 TYR A C 1
ATOM 482 O O . TYR A 1 67 ? -10.481 9.803 10.013 1.00 87.38 67 TYR A O 1
ATOM 490 N N . TYR A 1 68 ? -12.427 8.768 9.554 1.00 92.12 68 TYR A N 1
ATOM 491 C CA . TYR A 1 68 ? -13.291 9.692 10.284 1.00 92.12 68 TYR A CA 1
ATOM 492 C C . TYR A 1 68 ? -14.300 8.911 11.140 1.00 92.12 68 TYR A C 1
ATOM 494 O O . TYR A 1 68 ? -14.655 7.786 10.784 1.00 92.12 68 TYR A O 1
ATOM 502 N N . PRO A 1 69 ? -14.755 9.470 12.270 1.00 92.19 69 PRO A N 1
ATOM 503 C CA . PRO A 1 69 ? -15.675 8.780 13.161 1.00 92.19 69 PRO A CA 1
ATOM 504 C C . PRO A 1 69 ? -17.105 8.808 12.621 1.00 92.19 69 PRO A C 1
ATOM 506 O O . PRO A 1 69 ? -17.593 9.850 12.163 1.00 92.19 69 PRO A O 1
ATOM 509 N N . ASP A 1 70 ? -17.781 7.670 12.708 1.00 93.62 70 ASP A N 1
ATOM 510 C CA . ASP A 1 70 ? -19.205 7.539 12.441 1.00 93.62 70 ASP A CA 1
ATOM 511 C C . ASP A 1 70 ? -20.031 8.022 13.646 1.00 93.62 70 ASP A C 1
ATOM 513 O O . ASP A 1 70 ? -20.213 7.316 14.634 1.00 93.62 70 ASP A O 1
ATOM 517 N N . TYR A 1 71 ? -20.519 9.259 13.578 1.00 91.44 71 TYR A N 1
ATOM 518 C CA . TYR A 1 71 ? -21.446 9.811 14.584 1.00 91.44 71 TYR A CA 1
ATOM 519 C C . TYR A 1 71 ? -22.909 9.641 14.171 1.00 91.44 71 TYR A C 1
ATOM 521 O O . TYR A 1 71 ? -23.782 10.177 14.847 1.00 91.44 71 TYR A O 1
ATOM 529 N N . ASP A 1 72 ? -23.167 8.988 13.037 1.00 92.44 72 ASP A N 1
ATOM 530 C CA . ASP A 1 72 ? -24.525 8.675 12.595 1.00 92.44 72 ASP A CA 1
ATOM 531 C C . ASP A 1 72 ? -25.006 7.335 13.191 1.00 92.44 72 ASP A C 1
ATOM 533 O O . ASP A 1 72 ? -26.210 7.090 13.254 1.00 92.44 72 ASP A O 1
ATOM 537 N N . THR A 1 73 ? -24.077 6.504 13.679 1.00 89.50 73 THR A N 1
ATOM 538 C CA . THR A 1 73 ? -24.335 5.276 14.449 1.00 89.50 73 THR A CA 1
ATOM 539 C C . THR A 1 73 ? -24.305 5.536 15.963 1.00 89.50 73 THR A C 1
ATOM 541 O O . THR A 1 73 ? -23.571 6.401 16.447 1.00 89.50 73 THR A O 1
ATOM 544 N N . ASP A 1 74 ? -25.093 4.768 16.724 1.00 92.12 74 ASP A N 1
ATOM 545 C CA . ASP A 1 74 ? -25.111 4.817 18.190 1.00 92.12 74 ASP A CA 1
ATOM 546 C C . ASP A 1 74 ? -23.716 4.573 18.781 1.00 92.12 74 ASP A C 1
ATOM 548 O O . ASP A 1 74 ? -22.970 3.715 18.312 1.00 92.12 74 ASP A O 1
ATOM 552 N N . TYR A 1 75 ? -23.366 5.305 19.845 1.00 86.75 75 TYR A N 1
ATOM 553 C CA . TYR A 1 75 ? -22.008 5.310 20.408 1.00 86.75 75 TYR A CA 1
ATOM 554 C C . TYR A 1 75 ? -21.474 3.910 20.737 1.00 86.75 75 TYR A C 1
ATOM 556 O O . TYR A 1 75 ? -20.295 3.658 20.522 1.00 86.75 75 TYR A O 1
ATOM 564 N N . GLU A 1 76 ? -22.321 2.993 21.210 1.00 87.88 76 GLU A N 1
ATOM 565 C CA . GLU A 1 76 ? -21.920 1.620 21.549 1.00 87.88 76 GLU A CA 1
ATOM 566 C C . GLU A 1 76 ? -21.601 0.756 20.320 1.00 87.88 76 GLU A C 1
ATOM 568 O O . GLU A 1 76 ? -20.860 -0.209 20.448 1.00 87.88 76 GLU A O 1
ATOM 573 N N . ASP A 1 77 ? -22.087 1.103 19.130 1.00 87.44 77 ASP A N 1
ATOM 574 C CA . ASP A 1 77 ? -21.851 0.344 17.891 1.00 87.44 77 ASP A CA 1
ATOM 575 C C . ASP A 1 77 ? -20.976 1.110 16.884 1.00 87.44 77 ASP A C 1
ATOM 577 O O . ASP A 1 77 ? -20.543 0.564 15.866 1.00 87.44 77 ASP A O 1
ATOM 581 N N . ALA A 1 78 ? -20.702 2.384 17.164 1.00 89.94 78 ALA A N 1
ATOM 582 C CA . ALA A 1 78 ? -19.994 3.278 16.271 1.00 89.94 78 ALA A CA 1
ATOM 583 C C . ALA A 1 78 ? -18.537 2.854 16.028 1.00 89.94 78 ALA A C 1
ATOM 585 O O . ALA A 1 78 ? -17.833 2.336 16.901 1.00 89.94 78 ALA A O 1
ATOM 586 N N . THR A 1 79 ? -18.069 3.121 14.810 1.00 91.44 79 THR A N 1
ATOM 587 C CA . THR A 1 79 ? -16.713 2.808 14.361 1.00 91.44 79 THR A CA 1
ATOM 588 C C . THR A 1 79 ? -16.120 3.963 13.558 1.00 91.44 79 THR A C 1
ATOM 590 O O . THR A 1 79 ? -16.730 5.018 13.380 1.00 91.44 79 THR A O 1
ATOM 593 N N . CYS A 1 80 ? -14.905 3.773 13.063 1.00 90.06 80 CYS A N 1
ATOM 594 C CA . CYS A 1 80 ? -14.245 4.709 12.173 1.00 90.06 80 CYS A CA 1
ATOM 595 C C . CYS A 1 80 ? -14.304 4.223 10.726 1.00 90.06 80 CYS A C 1
ATOM 597 O O . CYS A 1 80 ? -13.957 3.085 10.418 1.00 90.06 80 CYS A O 1
ATOM 599 N N . LEU A 1 81 ? -14.708 5.112 9.826 1.00 88.06 81 LEU A N 1
ATOM 600 C CA . LEU A 1 81 ? -14.880 4.828 8.406 1.00 88.06 81 LEU A CA 1
ATOM 601 C C . LEU A 1 81 ? -13.683 5.355 7.604 1.00 88.06 81 LEU A C 1
ATOM 603 O O . LEU A 1 81 ? -13.125 6.395 7.962 1.00 88.06 81 LEU A O 1
ATOM 607 N N . PRO A 1 82 ? -13.270 4.672 6.521 1.00 86.38 82 PRO A N 1
ATOM 608 C CA . PRO A 1 82 ? -12.208 5.161 5.652 1.00 86.38 82 PRO A CA 1
ATOM 609 C C . PRO A 1 82 ? -12.661 6.404 4.866 1.00 86.38 82 PRO A C 1
ATOM 611 O O . PRO A 1 82 ? -13.778 6.467 4.356 1.00 86.38 82 PRO A O 1
ATOM 614 N N . GLY A 1 83 ? -11.765 7.376 4.722 1.00 84.62 83 GLY A N 1
ATOM 615 C CA . GLY A 1 83 ? -11.951 8.622 3.984 1.00 84.62 83 GLY A CA 1
ATOM 616 C C . GLY A 1 83 ? -11.904 9.878 4.857 1.00 84.62 83 GLY A C 1
ATOM 617 O O . GLY A 1 83 ? -11.296 9.921 5.930 1.00 84.62 83 GLY A O 1
ATOM 618 N N . THR A 1 84 ? -12.552 10.926 4.361 1.00 86.38 84 THR A N 1
ATOM 619 C CA . THR A 1 84 ? -12.739 12.217 5.033 1.00 86.38 84 THR A CA 1
ATOM 620 C C . THR A 1 84 ? -14.180 12.663 4.845 1.00 86.38 84 THR A C 1
ATOM 622 O O . THR A 1 84 ? -14.747 12.445 3.776 1.00 86.38 84 THR A O 1
ATOM 625 N N . MET A 1 85 ? -14.748 13.338 5.837 1.00 86.56 85 MET A N 1
ATOM 626 C CA . MET A 1 85 ? -16.089 13.908 5.751 1.00 86.56 85 MET A CA 1
ATOM 627 C C . MET A 1 85 ? -16.090 15.308 6.360 1.00 86.56 85 MET A C 1
ATOM 629 O O . MET A 1 85 ? -15.520 15.522 7.432 1.00 86.56 85 MET A O 1
ATOM 633 N N . ASP A 1 86 ? -16.722 16.257 5.670 1.00 89.25 86 ASP A N 1
ATOM 634 C CA . ASP A 1 86 ? -16.857 17.633 6.143 1.00 89.25 86 ASP A CA 1
ATOM 635 C C . ASP A 1 86 ? -17.510 17.688 7.529 1.00 89.25 86 ASP A C 1
ATOM 637 O O . ASP A 1 86 ? -18.490 17.000 7.813 1.00 89.25 86 ASP A O 1
ATOM 641 N N . GLY A 1 87 ? -16.940 18.512 8.410 1.00 88.88 87 GLY A N 1
ATOM 642 C CA . GLY A 1 87 ? -17.399 18.645 9.793 1.00 88.88 87 GLY A CA 1
ATOM 643 C C . GLY A 1 87 ? -16.970 17.512 10.731 1.00 88.88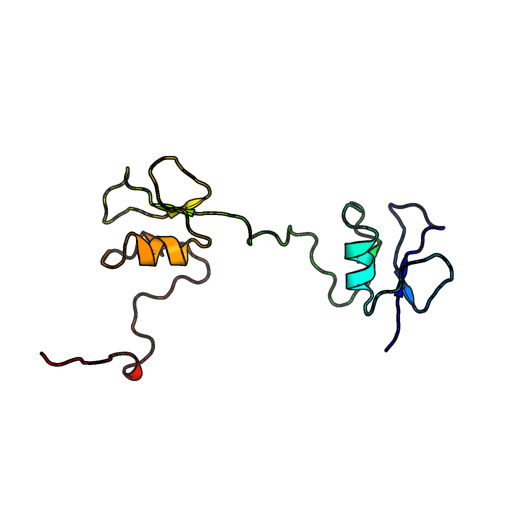 87 GLY A C 1
ATOM 644 O O . GLY A 1 87 ? -17.329 17.552 11.907 1.00 88.88 87 GLY A O 1
ATOM 645 N N . ARG A 1 88 ? -16.182 16.534 10.260 1.00 90.25 88 ARG A N 1
ATOM 646 C CA . ARG A 1 88 ? -15.662 15.433 11.084 1.00 90.25 88 ARG A CA 1
ATOM 647 C C . ARG A 1 88 ? -14.130 15.465 11.174 1.00 90.25 88 ARG A C 1
ATOM 649 O O . ARG A 1 88 ? -13.464 15.849 10.210 1.00 90.25 88 ARG A O 1
ATOM 656 N N . PRO A 1 89 ? -13.542 15.071 12.319 1.00 88.62 89 PRO A N 1
ATOM 657 C CA . PRO A 1 89 ? -12.093 14.960 12.443 1.00 88.62 89 PRO A CA 1
ATOM 658 C C . PRO A 1 89 ? -11.554 13.838 11.547 1.00 88.62 89 PRO A C 1
ATOM 660 O O . PRO A 1 89 ? -12.211 12.819 11.338 1.00 88.62 89 PRO A O 1
ATOM 663 N N . SER A 1 90 ? -10.343 14.036 11.026 1.00 90.00 90 SER A N 1
ATOM 664 C CA . SER A 1 90 ? -9.654 13.082 10.160 1.00 90.00 90 SER A CA 1
ATOM 665 C C . SER A 1 90 ? -8.391 12.560 10.836 1.00 90.00 90 SER A C 1
ATOM 667 O O . SER A 1 90 ? -7.583 13.334 11.351 1.00 90.00 90 SER A O 1
ATOM 669 N N . PHE A 1 91 ? -8.205 11.245 10.801 1.00 85.44 91 PHE A N 1
ATOM 670 C CA . PHE A 1 91 ? -7.106 10.538 11.445 1.00 85.44 91 PHE A CA 1
ATOM 671 C C . PHE A 1 91 ? -6.295 9.747 10.422 1.00 85.44 91 PHE A C 1
ATOM 673 O O . PHE A 1 91 ? -6.817 9.290 9.409 1.00 85.44 91 PHE A O 1
ATOM 680 N N . SER A 1 92 ? -5.001 9.569 10.680 1.00 84.50 92 SER A N 1
ATOM 681 C CA . SER A 1 92 ? -4.092 8.802 9.815 1.00 84.50 92 SER A CA 1
ATOM 682 C C . SER A 1 92 ? -4.212 7.285 9.976 1.00 84.50 92 SER A C 1
ATOM 684 O O . SER A 1 92 ? -3.590 6.547 9.221 1.00 84.50 92 SER A O 1
ATOM 686 N N . SER A 1 93 ? -4.965 6.810 10.967 1.00 82.75 93 SER A N 1
ATOM 687 C CA . SER A 1 93 ? -5.200 5.389 11.195 1.00 82.75 93 SER A CA 1
ATOM 688 C C . SER A 1 93 ? -6.534 5.167 11.899 1.00 82.75 93 SER A C 1
ATOM 690 O O . SER A 1 93 ? -7.017 6.030 12.639 1.00 82.75 93 SER A O 1
ATOM 692 N N . MET A 1 94 ? -7.109 3.982 11.699 1.00 85.38 94 MET A N 1
ATOM 693 C CA . MET A 1 94 ? -8.363 3.592 12.343 1.00 85.38 94 MET A CA 1
ATOM 694 C C . MET A 1 94 ? -8.219 3.570 13.871 1.00 85.38 94 MET A C 1
ATOM 696 O O . MET A 1 94 ? -9.092 4.057 14.579 1.00 85.38 94 MET A O 1
ATOM 700 N N . ALA A 1 95 ? -7.070 3.113 14.383 1.00 84.25 95 ALA A N 1
ATOM 701 C CA . ALA A 1 95 ? -6.781 3.107 15.816 1.00 84.25 95 ALA A CA 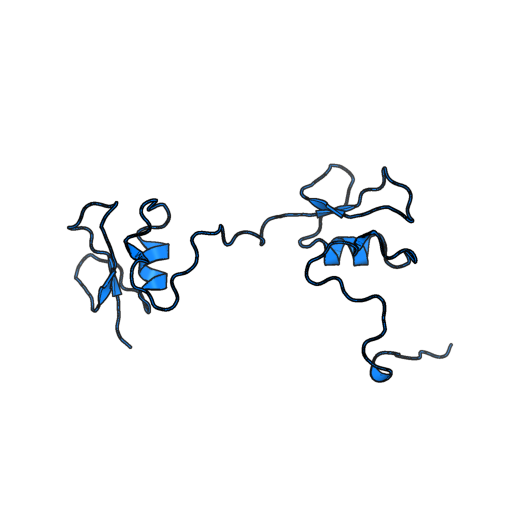1
ATOM 702 C C . ALA A 1 95 ? -6.744 4.523 16.416 1.00 84.25 95 ALA A C 1
ATOM 704 O O . ALA A 1 95 ? -7.334 4.752 17.468 1.00 84.25 95 ALA A O 1
ATOM 705 N N . ALA A 1 96 ? -6.103 5.489 15.744 1.00 85.88 96 ALA A N 1
ATOM 706 C CA . ALA A 1 96 ? -6.080 6.876 16.213 1.00 85.88 96 ALA A CA 1
ATOM 707 C C . ALA A 1 96 ? -7.485 7.496 16.233 1.00 85.88 96 ALA A C 1
ATOM 709 O O . ALA A 1 96 ? -7.815 8.238 17.155 1.00 85.88 96 ALA A O 1
ATOM 710 N N . CYS A 1 97 ? -8.320 7.150 15.251 1.00 90.31 97 CYS A N 1
ATOM 711 C CA . CYS A 1 97 ? -9.712 7.576 15.214 1.00 90.31 97 CYS A CA 1
ATOM 712 C C . CYS A 1 97 ? -10.526 7.001 16.383 1.00 90.31 97 CYS A C 1
ATOM 714 O O . CYS A 1 97 ? -11.217 7.763 17.063 1.00 90.31 97 CYS A O 1
ATOM 716 N N . CYS A 1 98 ? -10.386 5.702 16.671 1.00 89.81 98 CYS A N 1
ATOM 717 C CA . CYS A 1 98 ? -11.088 5.062 17.782 1.00 89.81 98 CYS A CA 1
ATOM 718 C C . CYS A 1 98 ? -10.670 5.619 19.143 1.00 89.81 98 CYS A C 1
ATOM 720 O O . CYS A 1 98 ? -11.528 5.980 19.941 1.00 89.81 98 CYS A O 1
ATOM 722 N N . ILE A 1 99 ? -9.365 5.778 19.382 1.00 87.31 99 ILE A N 1
ATOM 723 C CA . ILE A 1 99 ? -8.850 6.375 20.625 1.00 87.31 99 ILE A CA 1
ATOM 724 C C . ILE A 1 99 ? -9.341 7.822 20.780 1.00 87.31 99 ILE A C 1
ATOM 726 O O . ILE A 1 99 ? -9.690 8.242 21.878 1.00 87.31 99 ILE A O 1
ATOM 730 N N . GLY A 1 100 ? -9.355 8.594 19.691 1.00 87.62 100 GLY A N 1
ATOM 731 C CA . GLY A 1 100 ? -9.725 10.008 19.733 1.00 87.62 100 GLY A CA 1
ATOM 732 C C . GLY A 1 100 ? -11.226 10.270 19.858 1.00 87.62 100 GLY A C 1
ATOM 733 O O . GLY A 1 100 ? -11.605 11.294 20.419 1.00 87.62 100 GLY A O 1
ATOM 734 N N . SER A 1 101 ? -12.068 9.375 19.333 1.00 91.88 101 SER A N 1
ATOM 735 C CA . SER A 1 101 ? -13.514 9.621 19.188 1.00 91.88 101 SER A CA 1
ATOM 736 C C . SER A 1 101 ? -14.377 8.719 20.074 1.00 91.88 101 SER A C 1
ATOM 738 O O . SER A 1 101 ? -15.484 9.109 20.439 1.00 91.88 101 SER A O 1
ATOM 740 N N . TYR A 1 102 ? -13.866 7.546 20.457 1.00 89.88 102 TYR A N 1
ATOM 741 C CA . TYR A 1 102 ? -14.577 6.538 21.249 1.00 89.88 102 TYR A CA 1
ATOM 742 C C . TYR A 1 102 ? -13.716 5.986 22.415 1.00 89.88 102 TYR A C 1
ATOM 744 O O . TYR A 1 102 ? -13.598 4.769 22.557 1.00 89.88 102 TYR A O 1
ATOM 752 N N . PRO A 1 103 ? -13.081 6.841 23.252 1.00 83.31 103 PRO A N 1
ATOM 753 C CA . PRO A 1 103 ? -12.160 6.388 24.304 1.00 83.31 103 PRO A CA 1
ATOM 754 C C . PRO A 1 103 ? -12.835 5.570 25.416 1.00 83.31 103 PRO A C 1
ATOM 756 O O . PRO A 1 103 ? -12.184 4.724 26.023 1.00 83.31 103 PRO A O 1
ATOM 759 N N . ASP A 1 104 ? -14.128 5.803 25.654 1.00 86.00 104 ASP A N 1
ATOM 760 C CA . ASP A 1 104 ? -14.909 5.202 26.741 1.00 86.00 104 ASP A CA 1
ATOM 761 C C . ASP A 1 104 ? -15.954 4.194 26.228 1.00 86.00 104 ASP A C 1
ATOM 763 O O . ASP A 1 104 ? -16.851 3.780 26.964 1.00 86.00 104 ASP A O 1
ATOM 767 N N . GLN A 1 105 ? -15.860 3.791 24.957 1.00 87.50 105 GLN A N 1
ATOM 768 C CA . GLN A 1 105 ? -16.780 2.832 24.350 1.00 87.50 105 GLN A CA 1
ATOM 769 C C . GLN A 1 105 ? -16.539 1.428 24.912 1.00 87.50 105 GLN A C 1
ATOM 771 O O . GLN A 1 105 ? -15.628 0.705 24.505 1.00 87.50 105 GLN A O 1
ATOM 776 N N . THR A 1 106 ? -17.394 1.030 25.852 1.00 83.81 106 THR A N 1
ATOM 777 C CA . THR A 1 106 ? -17.239 -0.226 26.598 1.00 83.81 106 THR A CA 1
ATOM 778 C C . THR A 1 106 ? -17.470 -1.480 25.754 1.00 83.81 106 THR A C 1
ATOM 780 O O . THR A 1 106 ? -16.920 -2.535 26.072 1.00 83.81 106 THR A O 1
ATOM 783 N N . SER A 1 107 ? -18.234 -1.371 24.663 1.00 84.31 107 SER A N 1
ATOM 784 C CA . SER A 1 107 ? -18.496 -2.471 23.727 1.00 84.31 107 SER A CA 1
ATOM 785 C C . SER A 1 107 ? -17.254 -2.929 22.949 1.00 84.31 107 SER A C 1
ATOM 787 O O . SER A 1 107 ? -17.202 -4.069 22.485 1.00 84.31 107 SER A O 1
ATOM 789 N N . GLY A 1 108 ? -16.260 -2.047 22.778 1.00 82.44 108 GLY A N 1
ATOM 790 C CA . GLY A 1 108 ? -15.096 -2.279 21.921 1.00 82.44 108 GLY A CA 1
ATOM 791 C C . GLY A 1 108 ? -15.407 -2.324 20.418 1.00 82.44 108 GLY A C 1
ATOM 792 O O . GLY A 1 108 ? -14.542 -2.739 19.641 1.00 82.44 108 GLY A O 1
ATOM 793 N N . ALA A 1 109 ? -16.606 -1.910 19.994 1.00 86.94 109 ALA A N 1
ATOM 794 C CA . ALA A 1 109 ? -17.065 -1.989 18.606 1.00 86.94 109 ALA A CA 1
ATOM 795 C C . ALA A 1 109 ? -16.132 -1.274 17.614 1.00 86.94 109 ALA A C 1
ATOM 797 O O . ALA A 1 109 ? -15.859 -1.802 16.537 1.00 86.94 109 ALA A O 1
ATOM 798 N N . CYS A 1 110 ? -15.552 -0.131 17.986 1.00 87.06 110 CYS A N 1
ATOM 799 C CA . CYS A 1 110 ? -14.661 0.624 17.106 1.00 87.06 110 CYS A CA 1
ATOM 800 C C . CYS A 1 110 ? -13.378 -0.149 16.766 1.00 87.06 110 CYS A C 1
ATOM 802 O O . CYS A 1 110 ? -12.864 -0.066 15.650 1.00 87.06 110 CYS A O 1
ATOM 804 N N . PHE A 1 111 ? -12.871 -0.941 17.713 1.00 83.62 111 PHE A N 1
ATOM 805 C CA . PHE A 1 111 ? -11.686 -1.775 17.509 1.00 83.62 111 PHE A CA 1
ATOM 806 C C . PHE A 1 111 ? -12.017 -3.162 16.949 1.00 83.62 111 PHE A C 1
ATOM 808 O O . PHE A 1 111 ? -11.109 -3.871 16.501 1.00 83.62 111 PHE A O 1
ATOM 815 N N . ALA A 1 112 ? -13.292 -3.553 16.934 1.00 74.50 112 ALA A N 1
ATOM 816 C CA . ALA A 1 112 ? -13.722 -4.832 16.397 1.00 74.50 112 ALA A CA 1
ATOM 817 C C . ALA A 1 112 ? -13.423 -4.907 14.887 1.00 74.50 112 ALA A C 1
ATOM 819 O O . AL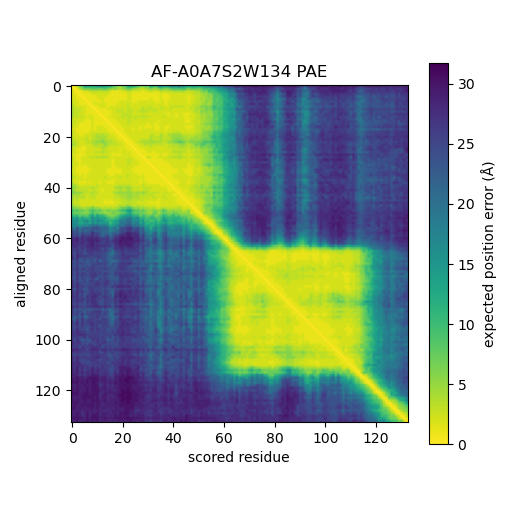A A 1 112 ? -13.786 -4.033 14.107 1.00 74.50 112 ALA A O 1
ATOM 820 N N . GLY A 1 113 ? -12.720 -5.962 14.464 1.00 60.34 113 GLY A N 1
ATOM 821 C CA . GLY A 1 113 ? -12.357 -6.176 13.058 1.00 60.34 113 GLY A CA 1
ATOM 822 C C . GLY A 1 113 ? -11.016 -5.577 12.619 1.00 60.34 113 GLY A C 1
ATOM 823 O O . GLY A 1 113 ? -10.601 -5.817 11.485 1.00 60.34 113 GLY A O 1
ATOM 824 N N . MET A 1 114 ? -10.280 -4.874 13.492 1.00 69.75 114 MET A N 1
ATOM 825 C CA . MET A 1 114 ? -8.883 -4.534 13.198 1.00 69.75 114 MET A CA 1
ATOM 826 C C . MET A 1 114 ? -8.011 -5.799 13.277 1.00 69.75 114 MET A C 1
ATOM 828 O O . MET A 1 114 ? -8.027 -6.508 14.281 1.00 69.75 114 MET A O 1
ATOM 832 N N . ALA A 1 115 ? -7.198 -6.068 12.247 1.00 54.12 115 ALA A N 1
ATOM 833 C CA . ALA A 1 115 ? -6.295 -7.232 12.205 1.00 54.12 115 ALA A CA 1
ATOM 834 C C . ALA A 1 115 ? -5.278 -7.273 13.371 1.00 54.12 115 ALA A C 1
ATOM 836 O O . ALA A 1 115 ? -4.731 -8.326 13.677 1.00 54.12 115 ALA A O 1
ATOM 837 N N . ASN A 1 116 ? -5.058 -6.129 14.029 1.00 48.88 116 ASN A N 1
ATOM 838 C CA . ASN A 1 116 ? -4.343 -5.980 15.296 1.00 48.88 116 ASN A CA 1
ATOM 839 C C . ASN A 1 116 ? -5.166 -5.089 16.237 1.00 48.88 116 ASN A C 1
ATOM 841 O O . ASN A 1 116 ? -4.701 -4.030 16.660 1.00 48.88 116 ASN A O 1
ATOM 845 N N . ALA A 1 117 ? -6.426 -5.454 16.486 1.00 41.00 117 ALA A N 1
ATOM 846 C CA . ALA A 1 117 ? -7.222 -4.777 17.498 1.00 41.00 117 ALA A CA 1
ATOM 847 C C . ALA A 1 117 ? -6.444 -4.813 18.824 1.00 41.00 117 ALA A C 1
ATOM 849 O O . ALA A 1 117 ? -6.055 -5.909 19.243 1.00 41.00 117 ALA A O 1
ATOM 850 N N . PRO A 1 118 ? -6.176 -3.668 19.482 1.00 42.81 118 PRO A N 1
ATOM 851 C CA . PRO A 1 118 ? -5.724 -3.706 20.859 1.00 42.81 118 PRO A CA 1
ATOM 852 C C . PRO A 1 118 ? -6.795 -4.470 21.632 1.00 42.81 118 PRO A C 1
ATOM 854 O O . PRO A 1 118 ? -7.941 -4.038 21.734 1.00 42.81 118 PRO A O 1
ATOM 857 N N . SER A 1 119 ? -6.448 -5.669 22.095 1.00 40.88 119 SER A N 1
ATOM 858 C CA . SER A 1 119 ? -7.324 -6.444 22.956 1.00 40.88 119 SER A CA 1
ATOM 859 C C . SER A 1 119 ? -7.665 -5.566 24.152 1.00 40.88 119 SER A C 1
ATOM 861 O O . SER A 1 119 ? -6.753 -5.047 24.794 1.00 40.88 119 SER A O 1
ATOM 863 N N . ALA A 1 120 ? -8.956 -5.412 24.453 1.00 42.03 120 ALA A N 1
ATOM 864 C CA . ALA A 1 120 ? -9.486 -4.679 25.607 1.00 42.03 120 ALA A CA 1
ATOM 865 C C . ALA A 1 120 ? -9.143 -5.351 26.959 1.00 42.03 120 ALA A C 1
ATOM 867 O O . ALA A 1 120 ? -9.929 -5.351 27.902 1.00 42.03 120 ALA A O 1
ATOM 868 N N . ALA A 1 121 ? -7.965 -5.963 27.050 1.00 40.25 121 ALA A N 1
ATOM 869 C CA . ALA A 1 121 ? -7.382 -6.515 28.249 1.00 40.25 121 ALA A CA 1
ATOM 870 C C . ALA A 1 121 ? -6.091 -5.736 28.544 1.00 40.25 121 ALA A C 1
ATOM 872 O O . ALA A 1 121 ? -5.246 -5.601 27.651 1.00 40.25 121 ALA A O 1
ATOM 873 N N . PRO A 1 122 ? -5.893 -5.238 29.777 1.00 35.09 122 PRO A N 1
ATOM 874 C CA . PRO A 1 122 ? -4.601 -4.696 30.168 1.00 35.09 122 PRO A CA 1
ATOM 875 C C . PRO A 1 122 ? -3.546 -5.788 29.969 1.00 35.09 122 PRO A C 1
ATOM 877 O O . PRO A 1 122 ? -3.642 -6.871 30.545 1.00 35.09 122 PRO A O 1
ATOM 880 N N . SER A 1 123 ? -2.555 -5.525 29.117 1.00 42.16 123 SER A N 1
ATOM 881 C CA . SER A 1 123 ? -1.525 -6.519 28.791 1.00 42.16 123 SER A CA 1
ATOM 882 C C . SER A 1 123 ? -0.465 -6.669 29.885 1.00 42.16 123 SER A C 1
ATOM 884 O O . SER A 1 123 ? 0.340 -7.592 29.824 1.00 42.16 123 SER A O 1
ATOM 886 N N . ALA A 1 124 ? -0.489 -5.842 30.929 1.00 42.78 124 ALA A N 1
ATOM 887 C CA . ALA A 1 124 ? 0.261 -6.082 32.150 1.00 42.78 124 ALA A CA 1
ATOM 888 C C . ALA A 1 124 ? -0.271 -5.218 33.298 1.00 42.78 124 ALA A C 1
ATOM 890 O O . ALA A 1 124 ? -0.680 -4.074 33.108 1.00 42.78 124 ALA A O 1
ATOM 891 N N . LEU A 1 125 ? -0.176 -5.738 34.526 1.00 43.75 125 LEU A N 1
ATOM 892 C CA . LEU A 1 125 ? -0.423 -4.979 35.760 1.00 43.75 125 LEU A CA 1
ATOM 893 C C . LEU A 1 125 ? 0.502 -3.747 35.903 1.00 43.75 125 LEU A C 1
ATOM 895 O O . LEU A 1 125 ? 0.251 -2.891 36.745 1.00 43.75 125 LEU A O 1
ATOM 899 N N . SER A 1 126 ? 1.574 -3.662 35.107 1.00 50.00 126 SER A N 1
ATOM 900 C CA . SER A 1 126 ? 2.558 -2.576 35.127 1.00 50.00 126 SER A CA 1
ATOM 901 C C . SER A 1 126 ? 2.113 -1.294 34.418 1.00 50.00 126 SER A C 1
ATOM 903 O O . SER A 1 126 ? 2.747 -0.264 34.630 1.00 50.00 126 SER A O 1
ATOM 905 N N . ASP A 1 127 ? 1.042 -1.329 33.618 1.00 47.06 127 ASP A N 1
ATOM 906 C CA . ASP A 1 127 ? 0.553 -0.153 32.878 1.00 47.06 127 ASP A CA 1
ATOM 907 C C . ASP A 1 127 ? -0.518 0.649 33.639 1.00 47.06 127 ASP A C 1
ATOM 909 O O . ASP A 1 127 ? -0.967 1.700 33.182 1.00 47.06 127 ASP A O 1
ATOM 913 N N . ILE A 1 128 ? -0.907 0.206 34.841 1.00 48.16 128 ILE A N 1
ATOM 914 C CA . ILE A 1 128 ? -1.797 0.976 35.714 1.00 48.16 128 ILE A CA 1
ATOM 915 C C . ILE A 1 128 ? -0.969 2.048 36.427 1.00 48.16 128 ILE A C 1
ATOM 917 O O . ILE A 1 128 ? -0.394 1.822 37.494 1.00 48.16 128 ILE A O 1
ATOM 921 N N . LYS A 1 129 ? -0.927 3.253 35.855 1.00 43.84 129 LYS A N 1
ATOM 922 C CA . LYS A 1 129 ? -0.437 4.433 36.571 1.00 43.84 129 LYS A CA 1
ATOM 923 C C . LYS A 1 129 ? -1.543 4.971 37.479 1.00 43.84 129 LYS A C 1
ATOM 925 O O . LYS A 1 129 ? -2.419 5.705 37.038 1.00 43.84 129 LYS A O 1
ATOM 930 N N . TYR A 1 130 ? -1.495 4.593 38.754 1.00 39.25 130 TYR A N 1
ATOM 931 C CA . TYR A 1 130 ? -2.355 5.166 39.788 1.00 39.25 130 TYR A CA 1
ATOM 932 C C . TYR A 1 130 ? -1.916 6.609 40.083 1.00 39.25 130 TYR A C 1
ATOM 934 O O . TYR A 1 130 ? -0.793 6.831 40.538 1.00 39.25 130 TYR A O 1
ATOM 942 N N . TYR A 1 131 ? -2.791 7.581 39.833 1.00 35.75 131 TYR A N 1
ATOM 943 C CA . TYR A 1 131 ? -2.673 8.929 40.386 1.00 35.75 131 TYR A CA 1
ATOM 944 C C . TYR A 1 131 ? -3.701 9.056 41.516 1.00 35.75 131 TYR A C 1
ATOM 946 O O . TYR A 1 131 ? -4.895 9.072 41.218 1.00 35.75 131 TYR A O 1
ATOM 954 N N . PRO A 1 132 ? -3.284 9.084 42.796 1.00 42.38 132 PRO A N 1
ATOM 955 C CA . PRO A 1 132 ? -4.181 9.512 43.857 1.00 42.38 132 PRO A CA 1
ATOM 956 C C . PRO A 1 132 ? -4.462 11.011 43.722 1.00 42.38 132 PRO A C 1
ATOM 958 O O . PRO A 1 132 ? -3.556 11.769 43.367 1.00 42.38 132 PRO A O 1
ATOM 961 N N . ASP A 1 133 ? -5.713 11.373 44.007 1.00 46.50 133 ASP A N 1
ATOM 962 C CA . ASP A 1 133 ? -6.194 12.744 44.237 1.00 46.50 133 ASP A CA 1
ATOM 963 C C . ASP A 1 133 ? -5.345 13.473 45.296 1.00 46.50 133 ASP A C 1
ATOM 965 O O . ASP A 1 133 ? -5.021 12.838 46.334 1.00 46.50 133 ASP A O 1
#

pLDDT: mean 77.51, std 18.31, range [35.09, 95.69]

Mean predicted aligned error: 16.21 Å